Protein AF-X0YB17-F1 (afdb_monomer_lite)

Structure (mmCIF, N/CA/C/O backbone):
data_AF-X0YB17-F1
#
_entry.id   AF-X0YB17-F1
#
loop_
_atom_site.group_PDB
_atom_site.id
_atom_site.type_symbol
_atom_site.label_atom_id
_atom_site.label_alt_id
_atom_site.label_comp_id
_atom_site.label_asym_id
_atom_site.label_entity_id
_atom_site.label_seq_id
_atom_site.pdbx_PDB_ins_code
_atom_site.Cartn_x
_atom_site.Cartn_y
_atom_site.Cartn_z
_atom_site.occupancy
_atom_site.B_iso_or_equiv
_atom_site.auth_seq_id
_atom_site.auth_comp_id
_atom_site.auth_asym_id
_atom_site.auth_atom_id
_atom_site.pdbx_PDB_model_num
ATOM 1 N N . MET A 1 1 ? -22.559 -16.411 30.066 1.00 85.00 1 MET A N 1
ATOM 2 C CA . MET A 1 1 ? -21.228 -16.641 29.469 1.00 85.00 1 MET A CA 1
ATOM 3 C C . MET A 1 1 ? -20.868 -15.391 28.689 1.00 85.00 1 MET A C 1
ATOM 5 O O . MET A 1 1 ? -21.767 -14.857 28.048 1.00 85.00 1 MET A O 1
ATOM 9 N N . CYS A 1 2 ? -19.645 -14.880 28.824 1.00 92.19 2 CYS A N 1
ATOM 10 C CA . CYS A 1 2 ? -19.219 -13.690 28.084 1.00 92.19 2 CYS A CA 1
ATOM 11 C C . CYS A 1 2 ? -18.827 -14.080 26.650 1.00 92.19 2 CYS A C 1
ATOM 13 O O . CYS A 1 2 ? -18.277 -15.171 26.477 1.00 92.19 2 CYS A O 1
ATOM 15 N N . PRO A 1 3 ? -19.103 -13.232 25.644 1.00 92.81 3 PRO A N 1
ATOM 16 C CA . PRO A 1 3 ? -18.549 -13.393 24.307 1.00 92.81 3 PRO A CA 1
ATOM 17 C C . PRO A 1 3 ? -17.021 -13.336 24.334 1.00 92.81 3 PRO A C 1
ATOM 19 O O . PRO A 1 3 ? -16.424 -12.712 25.214 1.00 92.81 3 PRO A O 1
ATOM 22 N N . GLU A 1 4 ? -16.396 -13.964 23.347 1.00 94.56 4 GLU A N 1
ATOM 23 C CA . GLU A 1 4 ? -14.955 -13.862 23.141 1.00 94.56 4 GLU A CA 1
ATOM 24 C C . GLU A 1 4 ? -14.574 -12.452 22.665 1.00 94.56 4 GLU A C 1
ATOM 26 O O . GLU A 1 4 ? -15.383 -11.738 22.062 1.00 94.56 4 GLU A O 1
ATOM 31 N N . ALA A 1 5 ? -13.328 -12.046 22.923 1.00 93.19 5 ALA A N 1
ATOM 32 C CA . ALA A 1 5 ? -12.836 -10.716 22.560 1.00 93.19 5 ALA A CA 1
ATOM 33 C C . ALA A 1 5 ? -12.947 -10.440 21.049 1.00 93.19 5 ALA A C 1
ATOM 35 O O . ALA A 1 5 ? -13.322 -9.339 20.655 1.00 93.19 5 ALA A O 1
ATOM 36 N N . GLU A 1 6 ? -12.708 -11.453 20.212 1.00 95.19 6 GLU A N 1
ATOM 37 C CA . GLU A 1 6 ? -12.846 -11.363 18.753 1.00 95.19 6 GLU A CA 1
ATOM 38 C C . GLU A 1 6 ? -14.285 -11.031 18.330 1.00 95.19 6 GLU A C 1
ATOM 40 O O . GLU A 1 6 ? -14.508 -10.166 17.487 1.00 95.19 6 GLU A O 1
ATOM 45 N N . THR A 1 7 ? -15.282 -11.628 18.992 1.00 95.31 7 THR A N 1
ATOM 46 C CA . THR A 1 7 ? -16.700 -11.335 18.724 1.00 95.31 7 THR A CA 1
ATOM 47 C C . THR A 1 7 ? -17.069 -9.900 19.112 1.00 95.31 7 THR A C 1
ATOM 49 O O . THR A 1 7 ? -17.873 -9.260 18.434 1.00 95.31 7 THR A O 1
ATOM 52 N N . LEU A 1 8 ? -16.493 -9.379 20.201 1.00 95.44 8 LEU A N 1
ATOM 53 C CA . LEU A 1 8 ? -16.698 -7.988 20.617 1.00 95.44 8 LEU A CA 1
ATOM 54 C C . LEU A 1 8 ? -16.011 -7.000 19.664 1.00 95.44 8 LEU A C 1
ATOM 56 O O . LEU A 1 8 ? -16.601 -5.962 19.374 1.00 95.44 8 LEU A O 1
ATOM 60 N N . SER A 1 9 ? -14.831 -7.338 19.131 1.00 96.31 9 SER A N 1
ATOM 61 C CA . SER A 1 9 ? -14.172 -6.555 18.075 1.00 96.31 9 SER A CA 1
ATOM 62 C C . SER A 1 9 ? -15.038 -6.496 16.816 1.00 96.31 9 SER A C 1
ATOM 64 O O . SER A 1 9 ? -15.439 -5.412 16.407 1.00 96.31 9 SER A O 1
ATOM 66 N N . ALA A 1 10 ? -15.453 -7.653 16.287 1.00 96.12 10 ALA A N 1
ATOM 67 C CA . ALA A 1 10 ? -16.315 -7.734 15.106 1.00 96.12 10 ALA A CA 1
ATOM 68 C C . ALA A 1 10 ? -17.644 -6.974 15.291 1.00 96.12 10 ALA A C 1
ATOM 70 O O . ALA A 1 10 ? -18.186 -6.383 14.355 1.00 96.12 10 ALA A O 1
ATOM 71 N N . TYR A 1 11 ? -18.185 -6.944 16.516 1.00 96.38 11 TYR A N 1
ATOM 72 C CA . TYR A 1 11 ? -19.353 -6.126 16.843 1.00 96.38 11 TYR A CA 1
ATOM 73 C C . TYR A 1 11 ? -19.066 -4.617 16.744 1.00 96.38 11 TYR A C 1
ATOM 75 O O . TYR A 1 11 ? -19.895 -3.885 16.198 1.00 96.38 11 TYR A O 1
ATOM 83 N N . ILE A 1 12 ? -17.919 -4.149 17.252 1.00 95.38 12 ILE A N 1
ATOM 84 C CA . ILE A 1 12 ? -17.488 -2.739 17.175 1.00 95.38 12 ILE A CA 1
ATOM 85 C C . ILE A 1 12 ? -17.261 -2.310 15.721 1.00 95.38 12 ILE A C 1
ATOM 87 O O . IL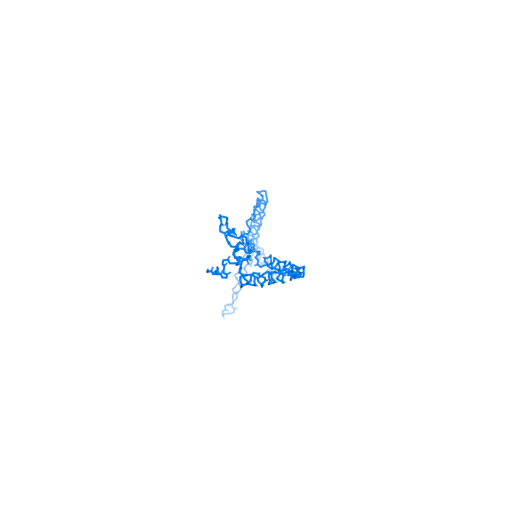E A 1 12 ? -17.622 -1.186 15.360 1.00 95.38 12 ILE A O 1
ATOM 91 N N . ASP A 1 13 ? -16.725 -3.212 14.900 1.00 95.06 13 ASP A N 1
ATOM 92 C CA . ASP A 1 13 ? -16.472 -3.000 13.470 1.00 95.06 13 ASP A CA 1
ATOM 93 C C . ASP A 1 13 ? -17.752 -3.106 12.617 1.00 95.06 13 ASP A C 1
ATOM 95 O O . ASP A 1 13 ? -17.779 -2.716 11.451 1.00 95.06 13 ASP A O 1
ATOM 99 N N . GLY A 1 14 ? -18.862 -3.557 13.214 1.00 95.75 14 GLY A N 1
ATOM 100 C CA . GLY A 1 14 ? -20.168 -3.646 12.561 1.00 95.75 14 GLY A CA 1
ATOM 101 C C . GLY A 1 14 ? -20.362 -4.890 11.691 1.00 95.75 14 GLY A C 1
ATOM 102 O O . GLY A 1 14 ? -21.342 -4.949 10.951 1.00 95.75 14 GLY A O 1
ATOM 103 N N . GLU A 1 15 ? -19.485 -5.885 11.811 1.00 97.12 15 GLU A N 1
ATOM 104 C CA . GLU A 1 15 ? -19.491 -7.125 11.023 1.00 97.12 15 GLU A CA 1
ATOM 105 C C . GLU A 1 15 ? -20.523 -8.155 11.517 1.00 97.12 15 GLU A C 1
ATOM 107 O O . GLU A 1 15 ? -20.851 -9.110 10.815 1.00 97.12 15 GLU A O 1
ATOM 112 N N . ILE A 1 16 ? -21.074 -7.969 12.722 1.00 96.00 16 ILE A N 1
ATOM 113 C CA . ILE A 1 16 ? -22.099 -8.862 13.274 1.00 96.00 16 ILE A CA 1
ATOM 114 C C . ILE A 1 16 ? -23.502 -8.460 12.804 1.00 96.00 16 ILE A C 1
ATOM 116 O O . ILE A 1 16 ? -24.012 -7.380 13.121 1.00 96.00 16 ILE A O 1
ATOM 120 N N . GLU A 1 17 ? -24.176 -9.390 12.129 1.00 94.69 17 GLU A N 1
ATOM 121 C CA . GLU A 1 17 ? -25.548 -9.227 11.648 1.00 94.69 17 GLU A CA 1
ATOM 122 C C . GLU A 1 17 ? -26.619 -9.513 12.723 1.00 94.69 17 GLU A C 1
ATOM 124 O O . GLU A 1 17 ? -26.381 -10.074 13.802 1.00 94.69 17 GLU A O 1
ATOM 129 N N . THR A 1 18 ? -27.862 -9.124 12.435 1.00 91.94 18 THR A N 1
ATOM 130 C CA . THR A 1 18 ? -29.032 -9.502 13.239 1.00 91.94 18 THR A CA 1
ATOM 131 C C . THR A 1 18 ? -29.361 -10.988 13.057 1.00 91.94 18 THR A C 1
ATOM 133 O O . THR A 1 18 ? -29.291 -11.476 11.934 1.00 91.94 18 THR A O 1
ATOM 136 N N . PRO A 1 19 ? -29.778 -11.720 14.109 1.00 91.12 19 PRO A N 1
ATOM 137 C CA . PRO A 1 19 ? -30.200 -11.238 15.431 1.00 91.12 19 PRO A CA 1
ATOM 138 C C . PRO A 1 19 ? -29.067 -11.139 16.466 1.00 91.12 19 PRO A C 1
ATOM 140 O O . PRO A 1 19 ? -29.273 -10.630 17.566 1.00 91.12 19 PRO A O 1
ATOM 143 N N . TRP A 1 20 ? -27.869 -11.625 16.144 1.00 91.88 20 TRP A N 1
ATOM 144 C CA . TRP A 1 20 ? -26.758 -11.721 17.094 1.00 91.88 20 TRP A CA 1
ATOM 145 C C . TRP A 1 20 ? -26.286 -10.360 17.596 1.00 91.88 20 TRP A C 1
ATOM 147 O O . TRP A 1 20 ? -26.016 -10.215 18.787 1.00 91.88 20 TRP A O 1
ATOM 157 N N . LYS A 1 21 ? -26.319 -9.342 16.731 1.00 94.88 21 LYS A N 1
ATOM 158 C CA . LYS A 1 21 ? -26.036 -7.950 17.097 1.00 94.88 21 LYS A CA 1
ATOM 159 C C . LYS A 1 21 ? -26.859 -7.464 18.296 1.00 94.88 21 LYS A C 1
ATOM 161 O O . LYS A 1 21 ? -26.313 -6.830 19.193 1.00 94.88 21 LYS A O 1
ATOM 166 N N . GLN A 1 22 ? -28.156 -7.783 18.333 1.00 94.81 22 GLN A N 1
ATOM 167 C CA . GLN A 1 22 ? -29.049 -7.374 19.425 1.00 94.81 22 GLN A CA 1
ATOM 168 C C . GLN A 1 22 ? -28.699 -8.093 20.728 1.00 94.81 22 GLN A C 1
ATOM 170 O O . GLN A 1 22 ? -28.560 -7.447 21.761 1.00 94.81 22 GLN A O 1
ATOM 175 N N . ARG A 1 23 ? -28.453 -9.408 20.670 1.00 94.75 23 ARG A N 1
ATOM 176 C CA . ARG A 1 23 ? -28.058 -10.192 21.853 1.00 94.75 23 ARG A CA 1
ATOM 177 C C . ARG A 1 23 ? -26.741 -9.716 22.461 1.00 94.75 23 ARG A C 1
ATOM 179 O O . ARG A 1 23 ? -26.607 -9.684 23.680 1.00 94.75 23 ARG A O 1
ATOM 186 N N . ILE A 1 24 ? -25.769 -9.357 21.624 1.00 95.38 24 ILE A N 1
ATOM 187 C CA . ILE A 1 24 ? -24.484 -8.818 22.084 1.00 95.38 24 ILE A CA 1
ATOM 188 C C . ILE A 1 24 ? -24.687 -7.437 22.715 1.00 95.38 24 ILE A C 1
ATOM 190 O O . ILE A 1 24 ? -24.161 -7.190 23.796 1.00 95.38 24 ILE A O 1
ATOM 194 N N . ALA A 1 25 ? -25.494 -6.566 22.102 1.00 95.25 25 ALA A N 1
ATOM 195 C CA . ALA A 1 25 ? -25.806 -5.253 22.662 1.00 95.25 25 ALA A CA 1
ATOM 196 C C . ALA A 1 25 ? -26.489 -5.353 24.039 1.00 95.25 25 ALA A C 1
ATOM 198 O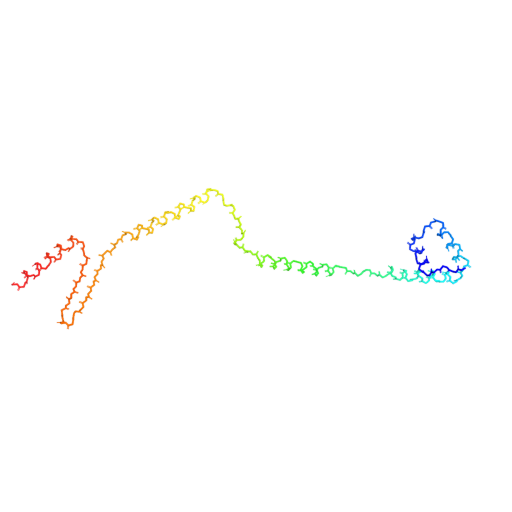 O . ALA A 1 25 ? -26.076 -4.677 24.981 1.00 95.25 25 ALA A O 1
ATOM 199 N N . GLU A 1 26 ? -27.479 -6.238 24.181 1.00 95.50 26 GLU A N 1
ATOM 200 C CA . GLU A 1 26 ? -28.132 -6.536 25.462 1.00 95.50 26 GLU A CA 1
ATOM 201 C C . GLU A 1 26 ? -27.132 -7.082 26.493 1.00 95.50 26 GLU A C 1
ATOM 203 O O . GLU A 1 26 ? -27.131 -6.661 27.651 1.00 95.50 26 GLU A O 1
ATOM 208 N N . HIS A 1 27 ? -26.229 -7.978 26.078 1.00 95.62 27 HIS A N 1
ATOM 209 C CA . HIS A 1 27 ? -25.195 -8.518 26.959 1.00 95.62 27 HIS A CA 1
ATOM 210 C C . HIS A 1 27 ? -24.232 -7.437 27.466 1.00 95.62 27 HIS A C 1
ATOM 212 O O . HIS A 1 27 ? -23.926 -7.407 28.657 1.00 95.62 27 HIS A O 1
ATOM 218 N N . ILE A 1 28 ? -23.771 -6.539 26.590 1.00 96.00 28 ILE A N 1
ATOM 219 C CA . ILE A 1 28 ? -22.863 -5.440 26.952 1.00 96.00 28 ILE A CA 1
ATOM 220 C C . ILE A 1 28 ? -23.525 -4.509 27.978 1.00 96.00 28 ILE A C 1
ATOM 222 O O . ILE A 1 28 ? -22.864 -4.087 28.923 1.00 96.00 28 ILE A O 1
ATOM 226 N N . GLN A 1 29 ? -24.831 -4.241 27.853 1.00 95.50 29 GLN A N 1
ATOM 227 C CA . GLN A 1 29 ? -25.573 -3.433 28.832 1.00 95.50 29 GLN A CA 1
ATOM 228 C C . GLN A 1 29 ? -25.657 -4.095 30.216 1.00 95.50 29 GLN A C 1
ATOM 230 O O . GLN A 1 29 ? -25.696 -3.400 31.229 1.00 95.50 29 GLN A O 1
ATOM 235 N N . GLY A 1 30 ? -25.687 -5.430 30.272 1.00 95.06 30 GLY A N 1
ATOM 236 C CA . GLY A 1 30 ? -25.797 -6.193 31.518 1.00 95.06 30 GLY A CA 1
ATOM 237 C C . GLY A 1 30 ? -24.467 -6.643 32.134 1.00 95.06 30 GLY A C 1
ATOM 238 O O . GLY A 1 30 ? -24.468 -7.170 33.246 1.00 95.06 30 GLY A O 1
ATOM 239 N N . CYS A 1 31 ? -23.335 -6.482 31.440 1.00 97.06 31 CYS A N 1
ATOM 240 C CA . CYS A 1 31 ? -22.053 -7.067 31.834 1.00 97.06 31 CYS A CA 1
ATOM 241 C C . CYS A 1 31 ? -20.926 -6.025 31.914 1.00 97.06 31 CYS A C 1
ATOM 243 O O . CYS A 1 31 ? -20.386 -5.590 30.899 1.00 97.06 31 CYS A O 1
ATOM 245 N N . ILE A 1 32 ? -20.495 -5.703 33.141 1.00 96.31 32 ILE A N 1
ATOM 246 C CA . ILE A 1 32 ? -19.453 -4.693 33.417 1.00 96.31 32 ILE A CA 1
ATOM 247 C C . ILE A 1 32 ? -18.108 -5.050 32.762 1.00 96.31 32 ILE A C 1
ATOM 249 O O . ILE A 1 32 ? -17.402 -4.164 32.288 1.00 96.31 32 ILE A O 1
ATOM 253 N N . SER A 1 33 ? -17.725 -6.332 32.727 1.00 96.12 33 SER A N 1
ATOM 254 C CA . SER A 1 33 ? -16.454 -6.742 32.112 1.00 96.12 33 SER A CA 1
ATOM 255 C C . SER A 1 33 ? -16.460 -6.543 30.598 1.00 96.12 33 SER A C 1
ATOM 257 O O . SER A 1 33 ? -15.495 -6.012 30.056 1.00 96.12 33 SER A O 1
ATOM 259 N N . CYS A 1 34 ? -17.558 -6.898 29.923 1.00 96.62 34 CYS A N 1
ATOM 260 C CA . CYS A 1 34 ? -17.697 -6.672 28.485 1.00 96.62 34 CYS A CA 1
ATOM 261 C C . CYS A 1 34 ? -17.803 -5.179 28.156 1.00 96.62 34 CYS A C 1
ATOM 263 O O . CYS A 1 34 ? -17.244 -4.743 27.156 1.00 96.62 34 CYS A O 1
ATOM 265 N N . GLN A 1 35 ? -18.461 -4.388 29.008 1.00 96.62 35 GLN A N 1
ATOM 266 C CA . GLN A 1 35 ? -18.528 -2.936 28.849 1.00 96.62 35 GLN A CA 1
ATOM 267 C C . GLN A 1 35 ? -17.135 -2.295 28.888 1.00 96.62 35 GLN A C 1
ATOM 269 O O . GLN A 1 35 ? -16.804 -1.521 27.993 1.00 96.62 35 GLN A O 1
ATOM 274 N N . LYS A 1 36 ? -16.305 -2.662 29.875 1.00 96.69 36 LYS A N 1
ATOM 275 C CA . LYS A 1 36 ? -14.921 -2.174 29.976 1.00 96.69 36 LYS A CA 1
ATOM 276 C C . LYS A 1 36 ? -14.081 -2.562 28.765 1.00 96.69 36 LYS A C 1
ATOM 278 O O . LYS A 1 36 ? -13.397 -1.714 28.211 1.00 96.69 36 LYS A O 1
ATOM 283 N N . LEU A 1 37 ? -14.170 -3.817 28.328 1.00 95.88 37 LEU A N 1
ATOM 284 C CA . LEU A 1 37 ? -13.407 -4.286 27.172 1.00 95.88 37 LEU A CA 1
ATOM 285 C C . LEU A 1 37 ? -13.802 -3.540 25.888 1.00 95.88 37 LEU A C 1
ATOM 287 O O . LEU A 1 37 ? -12.943 -3.158 25.102 1.00 95.88 37 LEU A O 1
ATOM 291 N N . VAL A 1 38 ? -15.099 -3.285 25.686 1.00 96.88 38 VAL A N 1
ATOM 292 C CA . VAL A 1 38 ? -15.581 -2.477 24.555 1.00 96.88 38 VAL A CA 1
ATOM 293 C C . VAL A 1 38 ? -15.074 -1.038 24.649 1.00 96.88 38 VAL A C 1
ATOM 295 O O . VAL A 1 38 ? -14.663 -0.472 23.641 1.00 96.88 38 VAL A O 1
ATOM 298 N N . GLU A 1 39 ? -15.068 -0.445 25.842 1.00 96.94 39 GLU A N 1
ATOM 299 C CA . GLU A 1 39 ? -14.535 0.902 26.062 1.00 96.94 39 GLU A CA 1
ATOM 300 C C . GLU A 1 39 ? -13.034 0.988 25.743 1.00 96.94 39 GLU A C 1
ATOM 302 O O . GLU A 1 39 ? -12.621 1.896 25.024 1.00 96.94 39 GLU A O 1
ATOM 307 N N . GLU A 1 40 ? -12.234 0.018 26.191 1.00 96.50 40 GLU A N 1
ATOM 308 C CA . GLU A 1 40 ? -10.801 -0.080 25.879 1.00 96.50 40 GLU A CA 1
ATOM 309 C C . GLU A 1 40 ? -10.553 -0.181 24.365 1.00 96.50 40 GLU A C 1
ATOM 311 O O . GLU A 1 40 ? -9.730 0.553 23.814 1.00 96.50 40 GLU A O 1
ATOM 316 N N . LEU A 1 41 ? -11.307 -1.034 23.662 1.00 96.00 41 LEU A N 1
ATOM 317 C CA . LEU A 1 41 ? -11.205 -1.177 22.205 1.00 96.00 41 LEU A CA 1
ATOM 318 C C . LEU A 1 41 ? -11.576 0.123 21.471 1.00 96.00 41 LEU A C 1
ATOM 320 O O . LEU A 1 41 ? -10.896 0.526 20.526 1.00 96.00 41 LEU A O 1
ATOM 324 N N . LEU A 1 42 ? -12.621 0.820 21.928 1.00 95.81 42 LEU A N 1
ATOM 325 C CA . LEU A 1 42 ? -13.025 2.112 21.368 1.00 95.81 42 LEU A CA 1
ATOM 326 C C . LEU A 1 42 ? -11.976 3.206 21.611 1.00 95.81 42 LEU A C 1
ATOM 328 O O . LEU A 1 42 ? -11.754 4.033 20.726 1.00 95.81 42 LEU A O 1
ATOM 332 N N . GLN A 1 43 ? -11.312 3.209 22.770 1.00 96.19 43 GLN A N 1
ATOM 333 C CA . GLN A 1 43 ? -10.219 4.140 23.061 1.00 96.19 43 GLN A CA 1
ATOM 334 C C . GLN A 1 43 ? -9.043 3.937 22.105 1.00 96.19 43 GLN A C 1
ATOM 336 O O . GLN A 1 43 ? -8.569 4.907 21.514 1.00 96.19 43 GLN A O 1
ATOM 341 N N . VAL A 1 44 ? -8.613 2.689 21.893 1.00 94.31 44 VAL A N 1
ATOM 342 C CA . VAL A 1 44 ? -7.544 2.367 20.932 1.00 94.31 44 VAL A CA 1
ATOM 343 C C . VAL A 1 44 ? -7.924 2.831 19.526 1.00 94.31 44 VAL A C 1
ATOM 345 O O . VAL A 1 44 ? -7.127 3.489 18.859 1.00 94.31 44 VAL A O 1
ATOM 348 N N . ARG A 1 45 ? -9.159 2.555 19.094 1.00 93.19 45 ARG A N 1
ATOM 349 C CA . ARG A 1 45 ? -9.667 2.990 17.787 1.00 93.19 45 ARG A CA 1
ATOM 350 C C . ARG A 1 45 ? -9.615 4.510 17.627 1.00 93.19 45 ARG A C 1
ATOM 352 O O . ARG A 1 45 ? -9.218 5.000 16.575 1.00 93.19 45 ARG A O 1
ATOM 359 N N . ASN A 1 46 ? -9.992 5.257 18.662 1.00 93.38 46 ASN A N 1
ATOM 360 C CA . ASN A 1 46 ? -9.960 6.717 18.625 1.00 93.38 46 ASN A CA 1
ATOM 361 C C . ASN A 1 46 ? -8.526 7.253 18.532 1.00 93.38 46 ASN A C 1
ATOM 363 O O . ASN A 1 46 ? -8.274 8.124 17.710 1.00 93.38 46 ASN A O 1
ATOM 367 N N . ILE A 1 47 ? -7.582 6.690 19.295 1.00 93.94 47 ILE A N 1
ATOM 368 C CA . ILE A 1 47 ? -6.160 7.070 19.226 1.00 93.94 47 ILE A CA 1
ATOM 369 C C . ILE A 1 47 ? -5.608 6.853 17.812 1.00 93.94 47 ILE A C 1
ATOM 371 O O . ILE A 1 47 ? -4.919 7.718 17.280 1.00 93.94 47 ILE A O 1
ATOM 375 N N . LEU A 1 48 ? -5.935 5.719 17.187 1.00 91.62 48 LEU A N 1
ATOM 376 C CA . LEU A 1 48 ? -5.510 5.424 15.818 1.00 91.62 48 LEU A CA 1
ATOM 377 C C . LEU A 1 48 ? -6.138 6.374 14.790 1.00 91.62 48 LEU A C 1
ATOM 379 O O . LEU A 1 48 ? -5.478 6.736 13.824 1.00 91.62 48 LEU A O 1
ATOM 383 N N . HIS A 1 49 ? -7.390 6.797 14.988 1.00 89.56 49 HIS A N 1
ATOM 384 C CA . HIS A 1 49 ? -8.039 7.780 14.113 1.00 89.56 49 HIS A CA 1
ATOM 385 C C . HIS A 1 49 ? -7.518 9.208 14.296 1.00 89.56 49 HIS A C 1
ATOM 387 O O . HIS A 1 49 ? -7.585 10.001 13.358 1.00 89.56 49 HIS A O 1
ATOM 393 N N . GLU A 1 50 ? -7.048 9.555 15.492 1.00 90.81 50 GLU A N 1
ATOM 394 C CA . GLU A 1 50 ? -6.434 10.855 15.768 1.00 90.81 50 GLU A CA 1
ATOM 395 C C . GLU A 1 50 ? -5.013 10.966 15.204 1.00 90.81 50 GLU A C 1
ATOM 397 O O . GLU A 1 50 ? -4.512 12.085 15.035 1.00 90.81 50 GLU A O 1
ATOM 402 N N . ASP A 1 51 ? -4.372 9.836 14.888 1.00 87.69 51 ASP A N 1
ATOM 403 C CA . ASP A 1 51 ? -3.063 9.837 14.252 1.00 87.69 51 ASP A CA 1
ATOM 404 C C . ASP A 1 51 ? -3.160 10.482 12.865 1.00 87.69 51 ASP A C 1
ATOM 406 O O . ASP A 1 51 ? -3.920 10.067 11.986 1.00 87.69 51 ASP A O 1
ATOM 410 N N . LYS A 1 52 ? -2.410 11.570 12.680 1.00 80.38 52 LYS A N 1
ATOM 411 C CA . LYS A 1 52 ? -2.435 12.316 11.425 1.00 80.38 52 LYS A CA 1
ATOM 412 C C . LYS A 1 52 ? -1.678 11.524 10.381 1.00 80.38 52 LYS A C 1
ATOM 414 O O . LYS A 1 52 ? -0.496 11.234 10.564 1.00 80.38 52 LYS A O 1
ATOM 419 N N . GLU A 1 53 ? -2.317 11.287 9.240 1.00 80.25 53 GLU A N 1
ATOM 420 C CA . GLU A 1 53 ? -1.602 10.755 8.088 1.00 80.25 53 GLU A CA 1
ATOM 421 C C . GLU A 1 53 ? -0.390 11.649 7.762 1.00 80.25 53 GLU A C 1
ATOM 423 O O . GLU A 1 53 ? -0.507 12.883 7.717 1.00 80.25 53 GLU A O 1
ATOM 428 N N . PRO A 1 54 ? 0.796 11.055 7.551 1.00 80.50 54 PRO A N 1
ATOM 429 C CA . PRO A 1 54 ? 1.980 11.819 7.203 1.00 80.50 54 PRO A CA 1
ATOM 430 C C . PRO A 1 54 ? 1.779 12.524 5.858 1.00 80.50 54 PRO A C 1
ATOM 432 O O . PRO A 1 54 ? 1.190 11.975 4.929 1.00 80.50 54 PRO A O 1
ATOM 435 N N . SER A 1 55 ? 2.317 13.740 5.717 1.00 80.06 55 SER A N 1
ATOM 436 C CA . SER A 1 55 ? 2.281 14.447 4.432 1.00 80.06 55 SER A CA 1
ATOM 437 C C . SER A 1 55 ? 3.069 13.676 3.367 1.00 80.06 55 SER A C 1
ATOM 439 O O . SER A 1 55 ? 4.285 13.486 3.472 1.00 80.06 55 SER A O 1
ATOM 441 N N . PHE A 1 56 ? 2.370 13.264 2.309 1.00 84.69 56 PHE A N 1
ATOM 442 C CA . PHE A 1 56 ? 2.943 12.542 1.174 1.00 84.69 56 PHE A CA 1
ATOM 443 C C . PHE A 1 56 ? 3.601 13.453 0.132 1.00 84.69 56 PHE A C 1
ATOM 445 O O . PHE A 1 56 ? 4.226 12.942 -0.797 1.00 84.69 56 PHE A O 1
ATOM 452 N N . GLU A 1 57 ? 3.506 14.780 0.260 1.00 84.50 57 GLU A N 1
ATOM 453 C CA . GLU A 1 57 ? 3.992 15.718 -0.765 1.00 84.50 57 GLU A CA 1
ATOM 454 C C . GLU A 1 57 ? 5.489 15.532 -1.041 1.00 84.50 57 GLU A C 1
ATOM 456 O O . GLU A 1 57 ? 5.899 15.301 -2.180 1.00 84.50 57 GLU A O 1
ATOM 461 N N . SER A 1 58 ? 6.300 15.501 0.020 1.00 79.88 58 SER A N 1
ATOM 462 C CA . SER A 1 58 ? 7.752 15.314 -0.097 1.00 79.88 58 SER A CA 1
ATOM 463 C C . SER A 1 58 ? 8.148 13.927 -0.628 1.00 79.88 58 SER A C 1
ATOM 465 O O . SER A 1 58 ? 9.169 13.777 -1.303 1.00 79.88 58 SER A O 1
ATOM 467 N N . LEU A 1 59 ? 7.343 12.894 -0.358 1.00 87.25 59 LEU A N 1
ATOM 468 C CA . LEU A 1 59 ? 7.551 11.543 -0.886 1.00 87.25 59 LEU A CA 1
ATOM 469 C C . LEU A 1 59 ? 7.201 11.477 -2.372 1.00 87.25 59 LEU A C 1
ATOM 471 O O . LEU A 1 59 ? 7.934 10.864 -3.150 1.00 87.25 59 LEU A O 1
ATOM 475 N N . LEU A 1 60 ? 6.116 12.140 -2.772 1.00 91.44 60 LEU A N 1
ATOM 476 C CA . LEU A 1 60 ? 5.666 12.208 -4.153 1.00 91.44 60 LEU A CA 1
ATOM 477 C C . LEU A 1 60 ? 6.681 12.946 -5.030 1.00 91.44 60 LEU A C 1
ATOM 479 O O . LEU A 1 60 ? 6.976 12.482 -6.129 1.00 91.44 60 LEU A O 1
ATOM 483 N N . GLU A 1 61 ? 7.257 14.048 -4.547 1.00 89.12 61 GLU A N 1
ATOM 484 C CA . GLU A 1 61 ? 8.335 14.753 -5.249 1.00 89.12 61 GLU A CA 1
ATOM 485 C C . GLU A 1 61 ? 9.554 13.851 -5.465 1.00 89.12 61 GLU A C 1
ATOM 487 O O . GLU A 1 61 ? 10.031 13.705 -6.593 1.00 89.12 61 GLU A O 1
ATOM 492 N N . ARG A 1 62 ? 10.002 13.154 -4.414 1.00 88.50 62 ARG A N 1
ATOM 493 C CA . ARG A 1 62 ? 11.123 12.202 -4.502 1.00 88.50 62 ARG A CA 1
ATOM 494 C C . ARG A 1 62 ? 10.832 11.045 -5.459 1.00 88.50 62 ARG A C 1
ATOM 496 O O . ARG A 1 62 ? 11.732 10.593 -6.168 1.00 88.50 62 ARG A O 1
ATOM 503 N N . LEU A 1 63 ? 9.598 10.538 -5.482 1.00 92.31 63 LEU A N 1
ATOM 504 C CA . LEU A 1 63 ? 9.182 9.478 -6.403 1.00 92.31 63 LEU A CA 1
ATOM 505 C C . LEU A 1 63 ? 9.163 9.965 -7.851 1.00 92.31 63 LEU A C 1
ATOM 507 O O . LEU A 1 63 ? 9.744 9.304 -8.712 1.00 92.31 63 LEU A O 1
ATOM 511 N N . LYS A 1 64 ? 8.564 11.133 -8.115 1.00 92.38 64 LYS A N 1
ATOM 512 C CA . LYS A 1 64 ? 8.553 11.763 -9.444 1.00 92.38 64 LYS A CA 1
ATOM 513 C C . LYS A 1 64 ? 9.970 11.951 -9.969 1.00 92.38 64 LYS A C 1
ATOM 515 O O . LYS A 1 64 ? 10.259 11.595 -11.108 1.00 92.38 64 LYS A O 1
ATOM 520 N N . GLU A 1 65 ? 10.871 12.436 -9.120 1.00 91.06 65 GLU A N 1
ATOM 521 C CA . GLU A 1 65 ? 12.265 12.640 -9.489 1.00 91.06 65 GLU A CA 1
ATOM 522 C C . GLU A 1 65 ? 12.977 11.319 -9.830 1.00 91.06 65 GLU A C 1
ATOM 524 O O . GLU A 1 65 ? 13.680 11.227 -10.838 1.00 91.06 65 GLU A O 1
ATOM 529 N N . LYS A 1 66 ? 12.768 10.262 -9.036 1.00 91.06 66 LYS A N 1
ATOM 530 C CA . LYS A 1 66 ? 13.333 8.934 -9.322 1.00 91.06 66 LYS A CA 1
ATOM 531 C C . LYS A 1 66 ? 12.811 8.348 -10.633 1.00 91.06 66 LYS A C 1
ATOM 533 O O . LYS A 1 66 ? 13.605 7.800 -11.397 1.00 91.06 66 LYS A O 1
ATOM 538 N N . ILE A 1 67 ? 11.510 8.470 -10.898 1.00 90.44 67 ILE A N 1
ATOM 539 C CA . ILE A 1 67 ? 10.887 7.976 -12.132 1.00 90.44 67 ILE A CA 1
ATOM 540 C C . ILE A 1 67 ? 11.441 8.735 -13.340 1.00 90.44 67 ILE A C 1
ATOM 542 O O . ILE A 1 67 ? 11.914 8.095 -14.277 1.00 90.44 67 ILE A O 1
ATOM 546 N N . ALA A 1 68 ? 11.493 10.069 -13.278 1.00 89.00 68 ALA A N 1
ATOM 547 C CA . ALA A 1 68 ? 12.034 10.899 -14.353 1.00 89.00 68 ALA A CA 1
ATOM 548 C C . ALA A 1 68 ? 13.492 10.537 -14.684 1.00 89.00 68 ALA A C 1
ATOM 550 O O . ALA A 1 68 ? 13.858 10.373 -15.848 1.00 89.00 68 ALA A O 1
ATOM 551 N N . ARG A 1 69 ? 14.334 10.324 -13.661 1.00 86.38 69 ARG A N 1
ATOM 552 C CA . ARG A 1 69 ? 15.722 9.870 -13.856 1.00 86.38 69 ARG A CA 1
ATOM 553 C C . ARG A 1 69 ? 15.795 8.468 -14.474 1.00 86.38 69 ARG A C 1
ATOM 555 O O . ARG A 1 69 ? 16.669 8.213 -15.301 1.00 86.38 69 ARG A O 1
ATOM 562 N N . ALA A 1 70 ? 14.910 7.555 -14.079 1.00 84.56 70 ALA A N 1
ATOM 563 C CA . ALA A 1 70 ? 14.873 6.190 -14.604 1.00 84.56 70 ALA A CA 1
ATOM 564 C C . ALA A 1 70 ? 14.365 6.125 -16.054 1.00 84.56 70 ALA A C 1
ATOM 566 O O . ALA A 1 70 ? 14.829 5.295 -16.834 1.00 84.56 70 ALA A O 1
ATOM 567 N N . GLU A 1 71 ? 13.419 6.982 -16.432 1.00 79.81 71 GLU A N 1
ATOM 568 C CA . GLU A 1 71 ? 12.965 7.143 -17.818 1.00 79.81 71 GLU A CA 1
ATOM 569 C C . GLU A 1 71 ? 14.059 7.729 -18.705 1.00 79.81 71 GLU A C 1
ATOM 571 O O . GLU A 1 71 ? 14.323 7.187 -19.778 1.00 79.81 71 GLU A O 1
ATOM 576 N N . LEU A 1 72 ? 14.765 8.757 -18.224 1.00 74.81 72 LEU A N 1
ATOM 577 C CA . LEU A 1 72 ? 15.887 9.344 -18.953 1.00 74.81 72 LEU A CA 1
ATOM 578 C C . LEU A 1 72 ? 16.990 8.307 -19.221 1.00 74.81 72 LEU A C 1
ATOM 580 O O . LEU A 1 72 ? 17.489 8.218 -20.340 1.00 74.81 72 LEU A O 1
ATOM 584 N N . ARG A 1 73 ? 17.331 7.479 -18.223 1.00 70.56 73 ARG A N 1
ATOM 585 C CA . ARG A 1 73 ? 18.302 6.381 -18.388 1.00 70.56 73 ARG A CA 1
ATOM 586 C C . ARG A 1 73 ? 17.829 5.322 -19.385 1.00 70.56 73 ARG A C 1
ATOM 588 O O . ARG A 1 73 ? 18.594 4.942 -20.261 1.00 70.56 73 ARG A O 1
ATOM 595 N N . ARG A 1 74 ? 16.556 4.913 -19.334 1.00 66.00 74 ARG A N 1
ATOM 596 C CA . ARG A 1 74 ? 15.988 3.957 -20.306 1.00 66.00 74 ARG A CA 1
ATOM 597 C C . ARG A 1 74 ? 16.018 4.476 -21.747 1.00 66.00 74 ARG A C 1
ATOM 599 O O . ARG A 1 74 ? 16.225 3.684 -22.658 1.00 66.00 74 ARG A O 1
ATOM 606 N N . GLY A 1 75 ? 15.843 5.782 -21.955 1.00 63.06 75 GLY A N 1
ATOM 607 C CA . GLY A 1 75 ? 15.966 6.404 -23.278 1.00 63.06 75 GLY A CA 1
ATOM 608 C C . GLY A 1 75 ? 17.402 6.458 -23.816 1.00 63.06 75 GLY A C 1
ATOM 609 O O . GLY A 1 75 ? 17.592 6.502 -25.030 1.00 63.06 75 GLY A O 1
ATOM 610 N N . LEU A 1 76 ? 18.403 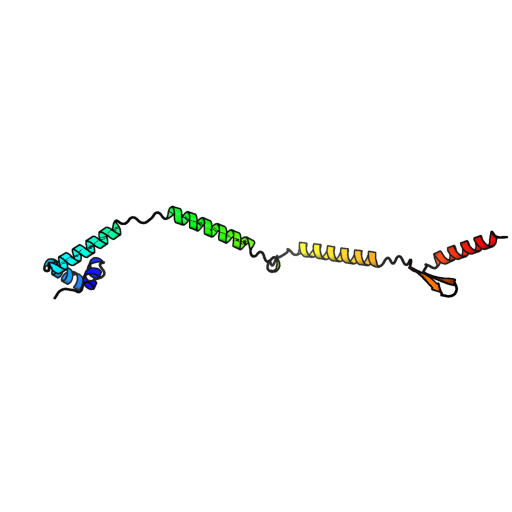6.435 -22.931 1.00 59.88 76 LEU A N 1
ATOM 611 C CA . LEU A 1 76 ? 19.827 6.438 -23.281 1.00 59.88 76 LEU A CA 1
ATOM 612 C C . LEU A 1 76 ? 20.383 5.020 -23.495 1.00 59.88 76 LEU A C 1
ATOM 614 O O . LEU A 1 76 ? 21.221 4.831 -24.374 1.00 59.88 76 LEU A O 1
ATOM 618 N N . ASP A 1 77 ? 19.901 4.031 -22.737 1.00 59.22 77 ASP A N 1
ATOM 619 C CA . ASP A 1 77 ? 20.498 2.687 -22.692 1.00 59.22 77 ASP A CA 1
ATOM 620 C C . ASP A 1 77 ? 20.067 1.743 -23.831 1.00 59.22 77 ASP A C 1
ATOM 622 O O . ASP A 1 77 ? 20.694 0.706 -24.025 1.00 59.22 77 ASP A O 1
ATOM 626 N N . HIS A 1 78 ? 19.057 2.076 -24.643 1.00 56.66 78 HIS A N 1
ATOM 627 C CA . HIS A 1 78 ? 18.724 1.269 -25.824 1.00 56.66 78 HIS A CA 1
ATOM 628 C C . HIS A 1 78 ? 18.076 2.094 -26.939 1.00 56.66 78 HIS A C 1
ATOM 630 O O . HIS A 1 78 ? 16.867 2.065 -27.162 1.00 56.66 78 HIS A O 1
ATOM 636 N N . VAL A 1 79 ? 18.911 2.753 -27.738 1.00 57.06 79 VAL A N 1
ATOM 637 C CA . VAL A 1 79 ? 18.570 3.015 -29.141 1.00 57.06 79 VAL A CA 1
ATOM 638 C C . VAL A 1 79 ? 19.410 2.063 -29.981 1.00 57.06 79 VAL A C 1
ATOM 640 O O . VAL A 1 79 ? 20.435 2.427 -30.552 1.00 57.06 79 VAL A O 1
ATOM 643 N N . SER A 1 80 ? 19.001 0.792 -30.009 1.00 59.22 80 SER A N 1
ATOM 644 C CA . SER A 1 80 ? 19.528 -0.149 -30.994 1.00 59.22 80 SER A CA 1
ATOM 645 C C . SER A 1 80 ? 19.061 0.331 -32.366 1.00 59.22 80 SER A C 1
ATOM 647 O O . SER A 1 80 ? 17.953 0.038 -32.813 1.00 59.22 80 SER A O 1
ATOM 649 N N . PHE A 1 81 ? 19.900 1.119 -33.042 1.00 59.00 81 PHE A N 1
ATOM 650 C CA . PHE A 1 81 ? 19.659 1.562 -34.419 1.00 59.00 81 PHE A CA 1
ATOM 651 C C . PHE A 1 81 ? 19.456 0.379 -35.384 1.00 59.00 81 PHE A C 1
ATOM 653 O O . PHE A 1 81 ? 18.909 0.565 -36.466 1.00 59.00 81 PHE A O 1
ATOM 660 N N . TRP A 1 82 ? 19.831 -0.835 -34.965 1.00 62.72 82 TRP A N 1
ATOM 661 C CA . TRP A 1 82 ? 19.673 -2.087 -35.700 1.00 62.72 82 TRP A CA 1
ATOM 662 C C . TRP A 1 82 ? 18.257 -2.678 -35.659 1.00 62.72 82 TRP A C 1
ATOM 664 O O . TRP A 1 82 ? 17.910 -3.467 -36.532 1.00 62.72 82 TRP A O 1
ATOM 674 N N . GLU A 1 83 ? 17.413 -2.284 -34.702 1.00 62.31 83 GLU A N 1
ATOM 675 C CA . GLU A 1 83 ? 16.020 -2.758 -34.614 1.00 62.31 83 GLU A CA 1
ATOM 676 C C . GLU A 1 83 ? 15.014 -1.770 -35.214 1.00 62.31 83 GLU A C 1
ATOM 678 O O . GLU A 1 83 ? 13.833 -2.083 -35.399 1.00 62.31 83 GLU A O 1
ATOM 683 N N . LYS A 1 84 ? 15.472 -0.564 -35.567 1.00 61.56 84 LYS A N 1
ATOM 684 C CA . LYS A 1 84 ? 14.606 0.473 -36.117 1.00 61.56 84 LYS A CA 1
ATOM 685 C C . LYS A 1 84 ? 14.313 0.179 -37.588 1.00 61.56 84 LYS A C 1
ATOM 687 O O . LYS A 1 84 ? 15.043 0.586 -38.487 1.00 61.56 84 LYS A O 1
ATOM 692 N N . LYS A 1 85 ? 13.197 -0.508 -37.842 1.00 62.09 85 LYS A 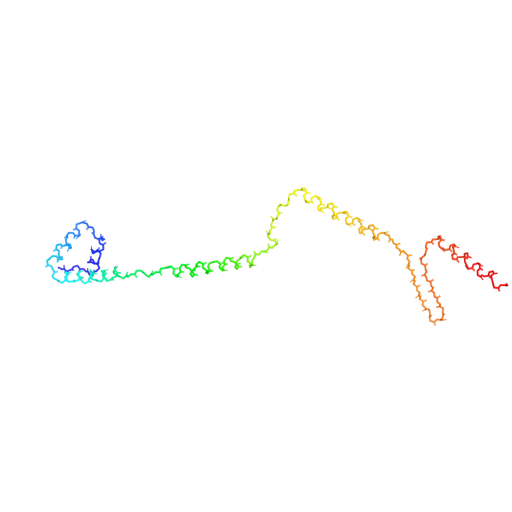N 1
ATOM 693 C CA . LYS A 1 85 ? 12.631 -0.672 -39.187 1.00 62.09 85 LYS A CA 1
ATOM 694 C C . LYS A 1 85 ? 12.109 0.679 -39.678 1.00 62.09 85 LYS A C 1
ATOM 696 O O . LYS A 1 85 ? 10.984 1.068 -39.380 1.00 62.09 85 LYS A O 1
ATOM 701 N N . VAL A 1 86 ? 12.945 1.421 -40.398 1.00 67.75 86 VAL A N 1
ATOM 702 C CA . VAL A 1 86 ? 12.539 2.680 -41.031 1.00 67.75 86 VAL A CA 1
ATOM 703 C C . VAL A 1 86 ? 11.874 2.350 -42.364 1.00 67.75 86 VAL A C 1
ATOM 705 O O . VAL A 1 86 ? 12.527 1.882 -43.294 1.00 67.75 86 VAL A O 1
ATOM 708 N N . ALA A 1 87 ? 10.566 2.586 -42.456 1.00 61.53 87 ALA A N 1
ATOM 709 C CA . ALA A 1 87 ? 9.845 2.525 -43.721 1.00 61.53 87 ALA A CA 1
ATOM 710 C C . ALA A 1 87 ? 10.226 3.756 -44.554 1.00 61.53 87 ALA A C 1
ATOM 712 O O . ALA A 1 87 ? 9.688 4.846 -44.363 1.00 61.53 87 ALA A O 1
ATOM 713 N N . LEU A 1 88 ? 11.211 3.600 -45.436 1.00 66.38 88 LEU A N 1
ATOM 714 C CA . LEU A 1 88 ? 11.588 4.656 -46.368 1.00 66.38 88 LEU A CA 1
ATOM 715 C C . LEU A 1 88 ? 10.554 4.716 -47.504 1.00 66.38 88 LEU A C 1
ATOM 717 O O . LEU A 1 88 ? 10.235 3.675 -48.085 1.00 66.38 88 LEU A O 1
ATOM 721 N N . PRO A 1 89 ? 10.027 5.904 -47.846 1.00 69.50 89 PRO A N 1
ATOM 722 C CA . PRO A 1 89 ? 9.134 6.045 -48.985 1.00 69.50 89 PRO A CA 1
ATOM 723 C C . PRO A 1 89 ? 9.869 5.633 -50.270 1.00 69.50 89 PRO A C 1
ATOM 725 O O . PRO A 1 89 ? 11.007 6.046 -50.508 1.00 69.50 89 PRO A O 1
ATOM 728 N N . LEU A 1 90 ? 9.192 4.843 -51.111 1.00 68.62 90 LEU A N 1
ATOM 729 C CA . LEU A 1 90 ? 9.697 4.294 -52.379 1.00 68.62 90 LEU A CA 1
ATOM 730 C C . LEU A 1 90 ? 10.536 5.264 -53.247 1.00 68.62 90 LEU A C 1
ATOM 732 O O . LEU A 1 90 ? 11.570 4.819 -53.751 1.00 68.62 90 LEU A O 1
ATOM 736 N N . PRO A 1 91 ? 10.192 6.563 -53.416 1.00 72.62 91 PRO A N 1
ATOM 737 C CA . PRO A 1 91 ? 11.012 7.470 -54.226 1.00 72.62 91 PRO A CA 1
ATOM 738 C C . PRO A 1 91 ? 12.439 7.666 -53.691 1.00 72.62 91 PRO A C 1
ATOM 740 O O . PRO A 1 91 ? 13.375 7.783 -54.477 1.00 72.62 91 PRO A O 1
ATOM 743 N N . VAL A 1 92 ? 12.637 7.660 -52.368 1.00 77.88 92 VAL A N 1
ATOM 744 C CA . VAL A 1 92 ? 13.956 7.903 -51.755 1.00 77.88 92 VAL A CA 1
ATOM 745 C C . VAL A 1 92 ? 14.882 6.703 -51.952 1.00 77.88 92 VAL A C 1
ATOM 747 O O . VAL A 1 92 ? 16.061 6.874 -52.259 1.00 77.88 92 VAL A O 1
ATOM 750 N N . ALA A 1 93 ? 14.341 5.487 -51.844 1.00 78.75 93 ALA A N 1
ATOM 751 C CA . ALA A 1 93 ? 15.098 4.262 -52.089 1.00 78.75 93 ALA A CA 1
ATOM 752 C C . ALA A 1 93 ? 15.599 4.182 -53.543 1.00 78.75 93 ALA A C 1
ATOM 754 O O . ALA A 1 93 ? 16.750 3.813 -53.777 1.00 78.75 93 ALA A O 1
ATOM 755 N N . GLY A 1 94 ? 14.768 4.592 -54.510 1.00 82.81 94 GLY A N 1
ATOM 756 C CA . GLY A 1 94 ? 15.145 4.631 -55.926 1.00 82.81 94 GLY A CA 1
ATOM 757 C C . GLY A 1 94 ? 16.303 5.592 -56.215 1.00 82.81 94 GLY A C 1
ATOM 758 O O . GLY A 1 94 ? 17.250 5.221 -56.908 1.00 82.81 94 GLY A O 1
ATOM 759 N N . ILE A 1 95 ? 16.274 6.798 -55.636 1.00 87.31 95 ILE A N 1
ATOM 760 C CA . ILE A 1 95 ? 17.344 7.796 -55.805 1.00 87.31 95 ILE A CA 1
ATOM 761 C C . ILE A 1 95 ? 18.666 7.281 -55.220 1.00 87.31 95 ILE A C 1
ATOM 763 O O . ILE A 1 95 ? 19.704 7.366 -55.875 1.00 87.31 95 ILE A O 1
ATOM 767 N N . ALA A 1 96 ? 18.635 6.711 -54.011 1.00 87.50 96 ALA A N 1
ATOM 768 C CA . ALA A 1 96 ? 19.832 6.170 -53.370 1.00 87.50 96 ALA A CA 1
ATOM 769 C C . ALA A 1 96 ? 20.452 5.019 -54.182 1.00 87.50 96 ALA A C 1
ATOM 771 O O . ALA A 1 96 ? 21.665 4.995 -54.389 1.00 87.50 96 ALA A O 1
ATOM 772 N N . ALA A 1 97 ? 19.627 4.104 -54.700 1.00 87.81 97 ALA A N 1
ATOM 773 C CA . ALA A 1 97 ? 20.092 3.008 -55.545 1.00 87.81 97 ALA A CA 1
ATOM 774 C C . ALA A 1 97 ? 20.746 3.512 -56.844 1.00 87.81 97 ALA A C 1
ATOM 776 O O . ALA A 1 97 ? 21.800 3.010 -57.235 1.00 87.81 97 ALA A O 1
ATOM 777 N N . LEU A 1 98 ? 20.168 4.537 -57.480 1.00 93.19 98 LEU A N 1
ATOM 778 C CA . LEU A 1 98 ? 20.729 5.140 -58.690 1.00 93.19 98 LEU A CA 1
ATOM 779 C C . LEU A 1 98 ? 22.090 5.799 -58.422 1.00 93.19 98 LEU A C 1
ATOM 781 O O . LEU A 1 98 ? 23.016 5.628 -59.211 1.00 93.19 98 LEU A O 1
ATOM 785 N N . LEU A 1 99 ? 22.237 6.509 -57.300 1.00 94.38 99 LEU A N 1
ATOM 786 C CA . LEU A 1 99 ? 23.511 7.120 -56.909 1.00 94.38 99 LEU A CA 1
ATOM 787 C C . LEU A 1 99 ? 24.598 6.069 -56.665 1.00 94.38 99 LEU A C 1
ATOM 789 O O . LEU A 1 99 ? 25.722 6.240 -57.131 1.00 94.38 99 LEU A O 1
ATOM 793 N N . ILE A 1 100 ? 24.263 4.971 -55.983 1.00 93.94 100 ILE A N 1
ATOM 794 C CA . ILE A 1 100 ? 25.198 3.863 -55.740 1.00 93.94 100 ILE A CA 1
ATOM 795 C C . ILE A 1 100 ? 25.613 3.212 -57.064 1.00 93.94 100 ILE A C 1
ATOM 797 O O . ILE A 1 100 ? 26.797 2.953 -57.276 1.00 93.94 100 ILE A O 1
ATOM 801 N N . LEU A 1 101 ? 24.660 2.993 -57.975 1.00 94.88 101 LEU A N 1
ATOM 802 C CA . LEU A 1 101 ? 24.930 2.444 -59.302 1.00 94.88 101 LEU A CA 1
ATOM 803 C C . LEU A 1 101 ? 25.874 3.354 -60.102 1.00 94.88 101 LEU A C 1
ATOM 805 O O . LEU A 1 101 ? 26.874 2.883 -60.640 1.00 94.88 101 LEU A O 1
ATOM 809 N N . LEU A 1 102 ? 25.587 4.657 -60.152 1.00 94.81 102 LEU A N 1
ATOM 810 C CA . LEU A 1 102 ? 26.413 5.639 -60.859 1.00 94.81 102 LEU A CA 1
ATOM 811 C C . LEU A 1 102 ? 27.819 5.737 -60.263 1.00 94.81 102 LEU A C 1
ATOM 813 O O . LEU A 1 102 ? 28.796 5.797 -61.009 1.00 94.81 102 LEU A O 1
ATOM 817 N N . LEU A 1 103 ? 27.935 5.706 -58.933 1.00 94.00 103 LEU A N 1
ATOM 818 C CA . LEU A 1 103 ? 29.223 5.690 -58.245 1.00 94.00 103 LEU A CA 1
ATOM 819 C C . LEU A 1 103 ? 30.020 4.428 -58.598 1.00 94.00 103 LEU A C 1
ATOM 821 O O . LEU A 1 103 ? 31.200 4.525 -58.922 1.00 94.00 103 LEU A O 1
ATOM 825 N N . GLY A 1 104 ? 29.377 3.258 -58.590 1.00 91.81 104 GLY A N 1
ATOM 826 C CA . GLY A 1 104 ? 30.004 1.993 -58.972 1.00 91.81 104 GLY A CA 1
ATOM 827 C C . GLY A 1 104 ? 30.500 2.001 -60.419 1.00 91.81 104 GLY A C 1
ATOM 828 O O . GLY A 1 104 ? 31.654 1.665 -60.673 1.00 91.81 104 GLY A O 1
ATOM 829 N N . ILE A 1 105 ? 29.668 2.458 -61.361 1.00 90.75 105 ILE A N 1
ATOM 830 C CA . ILE A 1 105 ? 30.043 2.594 -62.778 1.00 90.75 105 ILE A CA 1
ATOM 831 C C . ILE A 1 105 ? 31.208 3.576 -62.939 1.00 90.75 105 ILE A C 1
ATOM 833 O O . ILE A 1 105 ? 32.151 3.288 -63.672 1.00 90.75 105 ILE A O 1
ATOM 837 N N . SER A 1 106 ? 31.176 4.706 -62.230 1.00 88.69 106 SER A N 1
ATOM 838 C CA . SER A 1 106 ? 32.261 5.689 -62.230 1.00 88.69 106 SER A CA 1
ATOM 839 C C . SER A 1 106 ? 33.571 5.076 -61.728 1.00 88.69 106 SER A C 1
ATOM 841 O O . SER A 1 106 ? 34.585 5.152 -62.413 1.00 88.69 106 SER A O 1
ATOM 843 N N . LEU A 1 107 ? 33.554 4.372 -60.593 1.00 88.06 107 LEU A N 1
ATOM 844 C CA . LEU A 1 107 ? 34.741 3.708 -60.039 1.00 88.06 107 LEU A CA 1
ATOM 845 C C . LEU A 1 107 ? 35.311 2.631 -60.972 1.00 88.06 107 LEU A C 1
ATOM 847 O O . LEU A 1 107 ? 36.532 2.519 -61.104 1.00 88.06 107 LEU A O 1
ATOM 851 N N . ILE A 1 108 ? 34.444 1.870 -61.646 1.00 85.12 108 ILE A N 1
ATOM 852 C CA . ILE A 1 108 ? 34.853 0.907 -62.674 1.00 85.12 108 ILE A CA 1
ATOM 853 C C . ILE A 1 108 ? 35.496 1.646 -63.848 1.00 85.12 108 ILE A C 1
ATOM 855 O O . ILE A 1 108 ? 36.583 1.277 -64.273 1.00 85.12 108 ILE A O 1
ATOM 859 N N . PHE A 1 109 ? 34.884 2.723 -64.338 1.00 83.62 109 PHE A N 1
ATOM 860 C CA . PHE A 1 109 ? 35.429 3.511 -65.442 1.00 83.62 109 PHE A CA 1
ATOM 861 C C . PHE A 1 109 ? 36.789 4.138 -65.102 1.00 83.62 109 PHE A C 1
ATOM 863 O O . PHE A 1 109 ? 37.690 4.141 -65.939 1.00 83.62 109 PHE A O 1
ATOM 870 N N . LEU A 1 110 ? 36.968 4.611 -63.864 1.00 76.31 110 LEU A N 1
ATOM 871 C CA . LEU A 1 110 ? 38.261 5.089 -63.373 1.00 76.31 110 LEU A CA 1
ATOM 872 C C . LEU A 1 110 ? 39.297 3.958 -63.288 1.00 76.31 110 LEU A C 1
ATOM 874 O O . LEU A 1 110 ? 40.457 4.182 -63.612 1.00 76.31 110 LEU A O 1
ATOM 878 N N . SER A 1 111 ? 38.889 2.750 -62.895 1.00 72.94 111 SER A N 1
ATOM 879 C CA . SER A 1 111 ? 39.785 1.589 -62.773 1.00 72.94 111 SER A CA 1
ATOM 880 C C . SER A 1 111 ? 40.129 0.940 -64.122 1.00 72.94 111 SER A C 1
ATOM 882 O O . SER A 1 111 ? 41.167 0.298 -64.249 1.00 72.94 111 SER A O 1
ATOM 884 N N . VAL A 1 112 ? 39.276 1.107 -65.137 1.00 69.38 112 VAL A N 1
ATOM 885 C CA . VAL A 1 112 ? 39.461 0.570 -66.497 1.00 69.38 112 VAL A CA 1
ATOM 886 C C . VAL A 1 112 ? 40.286 1.507 -67.383 1.00 69.38 112 VAL A C 1
ATOM 888 O O . VAL A 1 112 ? 40.609 1.119 -68.497 1.00 69.38 112 VAL A O 1
ATOM 891 N N . ARG A 1 113 ? 40.703 2.698 -66.920 1.00 63.47 113 ARG A N 1
ATOM 892 C CA . ARG A 1 113 ? 41.796 3.449 -67.565 1.00 63.47 113 ARG A CA 1
ATOM 893 C C . ARG A 1 113 ? 43.130 2.867 -67.102 1.00 63.47 113 ARG A C 1
ATOM 895 O O . ARG A 1 113 ? 43.608 3.252 -66.035 1.00 63.47 113 ARG A O 1
ATOM 902 N N . PRO A 1 114 ? 43.748 1.936 -67.843 1.00 55.12 114 PRO A N 1
ATOM 903 C CA . PRO A 1 114 ? 44.990 1.354 -67.403 1.00 55.12 114 PRO A CA 1
ATOM 904 C C . PRO A 1 114 ? 46.080 2.307 -67.885 1.00 55.12 114 PRO A C 1
ATOM 906 O O . PRO A 1 114 ? 46.396 2.348 -69.067 1.00 55.12 114 PRO A O 1
ATOM 909 N N . ASP A 1 115 ? 46.642 3.113 -66.992 1.00 57.47 115 ASP A N 1
ATOM 910 C CA . ASP A 1 115 ? 47.886 3.812 -67.303 1.00 57.47 115 ASP A CA 1
ATOM 911 C C . ASP A 1 115 ? 49.004 2.753 -67.278 1.00 57.47 115 ASP A C 1
ATOM 913 O O . ASP A 1 115 ? 49.628 2.469 -66.252 1.00 57.47 115 ASP A O 1
ATOM 917 N N . TYR A 1 116 ? 49.156 2.023 -68.388 1.00 56.72 116 TYR A N 1
ATOM 918 C CA . TYR A 1 116 ? 50.127 0.943 -68.556 1.00 56.72 116 TYR A CA 1
ATOM 919 C C . TYR A 1 116 ? 51.527 1.518 -68.766 1.00 56.72 116 TYR A C 1
ATOM 921 O O . TYR A 1 116 ? 52.147 1.362 -69.810 1.00 56.72 116 TYR A O 1
ATOM 929 N N . ARG A 1 117 ? 52.072 2.145 -67.725 1.00 53.84 117 ARG A N 1
ATOM 930 C CA . ARG A 1 117 ? 53.498 2.455 -67.631 1.00 53.84 117 ARG A CA 1
ATOM 931 C C . ARG A 1 117 ? 54.141 1.499 -66.640 1.00 53.84 117 ARG A C 1
ATOM 933 O O . ARG A 1 117 ? 54.382 1.822 -65.480 1.00 53.84 117 ARG A O 1
ATOM 940 N N . ARG A 1 118 ? 54.393 0.269 -67.091 1.00 56.97 118 ARG A N 1
ATOM 941 C CA . ARG A 1 118 ? 55.140 -0.715 -66.300 1.00 56.97 118 ARG A CA 1
ATOM 942 C C . ARG A 1 118 ? 56.579 -0.753 -66.799 1.00 56.97 118 ARG A C 1
ATOM 944 O O . ARG 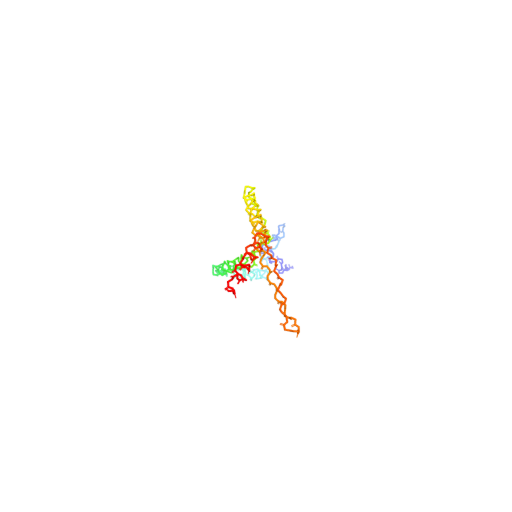A 1 118 ? 56.872 -1.371 -67.816 1.00 56.97 118 ARG A O 1
ATOM 951 N N . MET A 1 119 ? 57.466 -0.079 -66.073 1.00 62.25 119 MET A N 1
ATOM 952 C CA . MET A 1 119 ? 58.911 -0.197 -66.249 1.00 62.25 119 MET A CA 1
ATOM 953 C C . MET A 1 119 ? 59.440 -1.158 -65.185 1.00 62.25 119 MET A C 1
ATOM 955 O O . MET A 1 119 ? 59.285 -0.907 -63.990 1.00 62.25 119 MET A O 1
ATOM 959 N N . SER A 1 120 ? 60.048 -2.268 -65.603 1.00 63.59 120 SER A N 1
ATOM 960 C CA . SER A 1 120 ? 60.779 -3.155 -64.695 1.00 63.59 120 SER A CA 1
ATOM 961 C C . SER A 1 120 ? 62.240 -3.194 -65.114 1.00 63.59 120 SER A C 1
ATOM 963 O O . SER A 1 120 ? 62.566 -3.566 -66.240 1.00 63.59 120 SER A O 1
ATOM 965 N N . ILE A 1 121 ? 63.116 -2.782 -64.200 1.00 65.88 121 ILE A N 1
ATOM 966 C CA . ILE A 1 121 ? 64.564 -2.812 -64.396 1.00 65.88 121 ILE A CA 1
ATOM 967 C C . ILE A 1 121 ? 65.099 -3.974 -63.570 1.00 65.88 121 ILE A C 1
ATOM 969 O O . ILE A 1 121 ? 65.038 -3.939 -62.339 1.00 65.88 121 ILE A O 1
ATOM 973 N N . LYS A 1 122 ? 65.632 -4.999 -64.236 1.00 69.50 122 LYS A N 1
ATOM 974 C CA . LYS A 1 122 ? 66.355 -6.089 -63.578 1.00 69.50 122 LYS A CA 1
ATOM 975 C C . LYS A 1 122 ? 67.831 -5.977 -63.946 1.00 69.50 122 LYS A C 1
ATOM 977 O O . LYS A 1 122 ? 68.187 -5.850 -65.114 1.00 69.50 122 LYS A O 1
ATOM 982 N N . ARG A 1 123 ? 68.706 -5.992 -62.939 1.00 64.06 123 ARG A N 1
ATOM 983 C CA . ARG A 1 123 ? 70.161 -5.997 -63.145 1.00 64.06 123 ARG A CA 1
ATOM 984 C C . ARG A 1 123 ? 70.663 -7.430 -63.054 1.00 64.06 123 ARG A C 1
ATOM 986 O O . ARG A 1 123 ? 70.451 -8.083 -62.034 1.00 64.06 123 ARG A O 1
ATOM 993 N N . GLY A 1 124 ? 71.289 -7.909 -64.125 1.00 65.25 124 GLY A N 1
ATOM 994 C CA . GLY A 1 124 ? 71.927 -9.220 -64.157 1.00 65.25 124 GLY A CA 1
ATOM 995 C C . GLY A 1 124 ? 73.285 -9.206 -63.441 1.00 65.25 124 GLY A C 1
ATOM 996 O O . GLY A 1 124 ? 73.910 -8.150 -63.323 1.00 65.25 124 GLY A O 1
ATOM 997 N N . PRO A 1 125 ? 73.781 -10.367 -62.979 1.00 55.03 125 PRO A N 1
ATOM 998 C CA . PRO A 1 125 ? 75.057 -10.478 -62.261 1.00 55.03 125 PRO A CA 1
ATOM 999 C C . PRO A 1 125 ? 76.289 -10.127 -63.117 1.00 55.03 125 PRO A C 1
ATOM 1001 O O . PRO A 1 125 ? 77.361 -9.882 -62.575 1.00 55.03 125 PRO A O 1
ATOM 1004 N N . SER A 1 126 ? 76.143 -10.057 -64.442 1.00 61.03 126 SER A N 1
ATOM 1005 C CA . SER A 1 126 ? 77.223 -9.806 -65.408 1.00 61.03 126 SER A CA 1
ATOM 1006 C C . SER A 1 126 ? 77.443 -8.320 -65.741 1.00 61.03 126 SER A C 1
ATOM 1008 O O . SER A 1 126 ? 78.152 -8.010 -66.692 1.00 61.03 126 SER A O 1
ATOM 1010 N N . GLY A 1 127 ? 76.791 -7.394 -65.026 1.00 63.66 127 GLY A N 1
ATOM 1011 C CA . GLY A 1 127 ? 76.835 -5.955 -65.331 1.00 63.66 127 GLY A CA 1
ATOM 1012 C C . GLY A 1 127 ? 75.928 -5.519 -66.490 1.00 63.66 127 GLY A C 1
ATOM 1013 O O . GLY A 1 127 ? 75.899 -4.342 -66.841 1.00 63.66 127 GLY A O 1
ATOM 1014 N N . THR A 1 128 ? 75.146 -6.435 -67.062 1.00 60.81 128 THR A N 1
ATOM 1015 C CA . THR A 1 128 ? 74.132 -6.123 -68.073 1.00 60.81 128 THR A CA 1
ATOM 1016 C C . THR A 1 128 ? 72.825 -5.682 -67.404 1.00 60.81 128 THR A C 1
ATOM 1018 O O . THR A 1 128 ? 72.363 -6.276 -66.425 1.00 60.81 128 THR A O 1
ATOM 1021 N N . THR A 1 129 ? 72.227 -4.601 -67.914 1.00 68.44 129 THR A N 1
ATOM 1022 C CA . THR A 1 129 ? 70.923 -4.101 -67.453 1.00 68.44 129 THR A CA 1
ATOM 1023 C C . THR A 1 129 ? 69.869 -4.501 -68.475 1.00 68.44 129 THR A C 1
ATOM 1025 O O . THR A 1 129 ? 69.887 -3.999 -69.595 1.00 68.44 129 THR A O 1
ATOM 1028 N N . GLU A 1 130 ? 68.960 -5.398 -68.095 1.00 67.31 130 GLU A N 1
ATOM 1029 C CA . GLU A 1 130 ? 67.814 -5.752 -68.930 1.00 67.31 130 GLU A CA 1
ATOM 1030 C C . GLU A 1 130 ? 66.628 -4.874 -68.516 1.00 67.31 130 GLU A C 1
ATOM 1032 O O . GLU A 1 130 ? 66.164 -4.909 -67.369 1.00 67.31 130 GLU A O 1
ATOM 1037 N N . VAL A 1 131 ? 66.169 -4.035 -69.445 1.00 67.31 131 VAL A N 1
ATOM 1038 C CA . VAL A 1 131 ? 65.031 -3.136 -69.236 1.00 67.31 131 VAL A CA 1
ATOM 1039 C C . VAL A 1 131 ? 63.864 -3.658 -70.058 1.00 67.31 131 VAL A C 1
ATOM 1041 O O . VAL A 1 131 ? 63.898 -3.619 -71.284 1.00 67.31 131 VAL A O 1
ATOM 1044 N N . GLN A 1 132 ? 62.824 -4.138 -69.379 1.00 68.56 132 GLN A N 1
ATOM 1045 C CA . GLN A 1 132 ? 61.571 -4.517 -70.025 1.00 68.56 132 GLN A CA 1
ATOM 1046 C C . GLN A 1 132 ? 60.583 -3.359 -69.878 1.00 68.56 132 GLN A C 1
ATOM 1048 O O . GLN A 1 132 ? 60.208 -2.981 -68.762 1.00 68.56 132 GLN A O 1
ATOM 1053 N N . VAL A 1 133 ? 60.191 -2.782 -71.014 1.00 64.62 133 VAL A N 1
ATOM 1054 C CA . VAL A 1 133 ? 59.225 -1.683 -71.096 1.00 64.62 133 VAL A CA 1
ATOM 1055 C C . VAL A 1 133 ? 58.025 -2.167 -71.895 1.00 64.62 133 VAL A C 1
ATOM 1057 O O . VAL A 1 133 ? 58.170 -2.579 -73.042 1.00 64.62 133 VAL A O 1
ATOM 1060 N N . ALA A 1 134 ? 56.841 -2.115 -71.290 1.00 64.12 134 ALA A N 1
ATOM 1061 C CA . ALA A 1 134 ? 55.590 -2.216 -72.028 1.00 64.12 134 ALA A CA 1
ATOM 1062 C C . ALA A 1 134 ? 55.144 -0.791 -72.380 1.00 64.12 134 ALA A C 1
ATOM 1064 O O . ALA A 1 134 ? 54.837 -0.012 -71.478 1.00 64.12 134 ALA A O 1
ATOM 1065 N N . ALA A 1 135 ? 55.160 -0.454 -73.668 1.00 64.19 135 ALA A N 1
ATOM 1066 C CA . ALA A 1 135 ? 54.711 0.829 -74.203 1.00 64.19 135 ALA A CA 1
ATOM 1067 C C . ALA A 1 135 ? 53.788 0.593 -75.415 1.00 64.19 135 ALA A C 1
ATOM 1069 O O . ALA A 1 135 ? 53.942 -0.429 -76.094 1.00 64.19 135 ALA A O 1
ATOM 1070 N N . PRO A 1 136 ? 52.822 1.493 -75.680 1.00 64.19 136 PRO A N 1
ATOM 1071 C CA . PRO A 1 136 ? 52.024 1.446 -76.903 1.00 64.19 136 PRO A CA 1
ATOM 1072 C C . PRO A 1 136 ? 52.925 1.576 -78.141 1.00 64.19 136 PRO A C 1
ATOM 1074 O O . PRO A 1 136 ? 53.974 2.216 -78.099 1.00 64.19 136 PRO A O 1
ATOM 1077 N N . ILE A 1 137 ? 52.520 0.941 -79.245 1.00 62.03 137 ILE A N 1
ATOM 1078 C CA . ILE A 1 137 ? 53.341 0.794 -80.464 1.00 62.03 137 ILE A CA 1
ATOM 1079 C C . ILE A 1 137 ? 53.736 2.165 -81.046 1.00 62.03 137 ILE A C 1
ATOM 1081 O O . ILE A 1 137 ? 54.852 2.325 -81.532 1.00 62.03 137 ILE A O 1
ATOM 1085 N N . GLU A 1 138 ? 52.865 3.167 -80.907 1.00 67.75 138 GLU A N 1
ATOM 1086 C CA . GLU A 1 138 ? 53.082 4.555 -81.344 1.00 67.75 138 GLU A CA 1
ATOM 1087 C C . GLU A 1 138 ? 54.309 5.213 -80.678 1.00 67.75 138 GLU A C 1
ATOM 1089 O O . GLU A 1 138 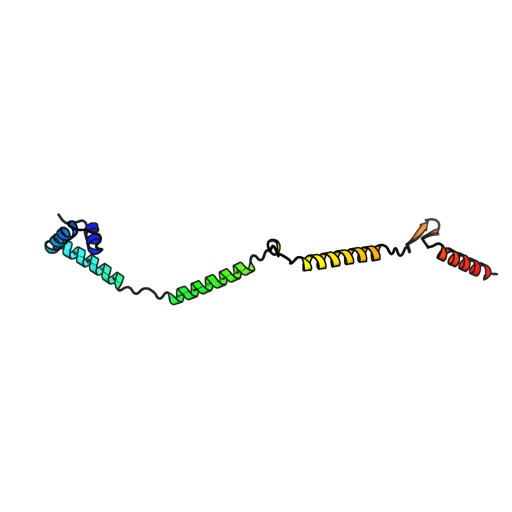? 55.075 5.924 -81.328 1.00 67.75 138 GLU A O 1
ATOM 1094 N N . ASP A 1 139 ? 54.549 4.928 -79.394 1.00 65.31 139 ASP A N 1
ATOM 1095 C CA . ASP A 1 139 ? 55.698 5.463 -78.652 1.00 65.31 139 ASP A CA 1
ATOM 1096 C C . ASP A 1 139 ? 57.008 4.746 -79.023 1.00 65.31 139 ASP A C 1
ATOM 1098 O O . ASP A 1 139 ? 58.101 5.300 -78.860 1.00 65.31 139 ASP A O 1
ATOM 1102 N N . LEU A 1 140 ? 56.918 3.516 -79.545 1.00 70.12 140 LEU A N 1
ATOM 1103 C CA . LEU A 1 140 ? 58.080 2.739 -79.979 1.00 70.12 140 LEU A CA 1
ATOM 1104 C C . LEU A 1 140 ? 58.713 3.339 -81.240 1.00 70.12 140 LEU A C 1
ATOM 1106 O O . LEU A 1 140 ? 59.937 3.393 -81.345 1.00 70.12 140 LEU A O 1
ATOM 1110 N N . GLU A 1 141 ? 57.891 3.830 -82.171 1.00 72.12 141 GLU A N 1
ATOM 1111 C CA . GLU A 1 141 ? 58.357 4.505 -83.388 1.00 72.12 141 GLU A CA 1
ATOM 1112 C C . GLU A 1 141 ? 59.117 5.794 -83.058 1.00 72.12 141 GLU A C 1
ATOM 1114 O O . GLU A 1 141 ? 60.178 6.061 -83.624 1.00 72.12 141 GLU A O 1
ATOM 1119 N N . LEU A 1 142 ? 58.619 6.564 -82.086 1.00 72.88 142 LEU A N 1
ATOM 1120 C CA . LEU A 1 142 ? 59.282 7.767 -81.581 1.00 72.88 142 LEU A CA 1
ATOM 1121 C C . LEU A 1 142 ? 60.629 7.451 -80.923 1.00 72.88 142 LEU A C 1
ATOM 1123 O O . LEU A 1 142 ? 61.611 8.156 -81.167 1.00 72.88 142 LEU A O 1
ATOM 1127 N N . LEU A 1 143 ? 60.700 6.380 -80.128 1.00 73.44 143 LEU A N 1
ATOM 1128 C CA . LEU A 1 143 ? 61.949 5.931 -79.512 1.00 73.44 143 LEU A CA 1
ATOM 1129 C C . LEU A 1 143 ? 62.971 5.479 -80.557 1.00 73.44 143 LEU A C 1
ATOM 1131 O O . LEU A 1 143 ? 64.120 5.915 -80.497 1.00 73.44 143 LEU A O 1
ATOM 1135 N N . LEU A 1 144 ? 62.557 4.670 -81.534 1.00 77.06 144 LEU A N 1
ATOM 1136 C CA . LEU A 1 144 ? 63.429 4.223 -82.622 1.00 77.06 144 LEU A CA 1
ATOM 1137 C C . LEU A 1 144 ? 63.949 5.405 -83.442 1.00 77.06 144 LEU A C 1
ATOM 1139 O O . LEU A 1 144 ? 65.148 5.491 -83.684 1.00 77.06 144 LEU A O 1
ATOM 1143 N N . LYS A 1 145 ? 63.079 6.362 -83.779 1.00 78.44 145 LYS A N 1
ATOM 1144 C CA . LYS A 1 145 ? 63.470 7.578 -84.497 1.00 78.44 145 LYS A CA 1
ATOM 1145 C C . LYS A 1 145 ? 64.469 8.424 -83.704 1.00 78.44 145 LYS A C 1
ATOM 1147 O O . LYS A 1 145 ? 65.422 8.938 -84.274 1.00 78.44 145 LYS A O 1
ATOM 1152 N N . SER A 1 146 ? 64.285 8.539 -82.386 1.00 76.50 146 SER A N 1
ATOM 1153 C CA . SER A 1 146 ? 65.217 9.284 -81.529 1.00 76.50 146 SER A CA 1
ATOM 1154 C C . SER A 1 146 ? 66.584 8.608 -81.384 1.00 76.50 146 SER A C 1
ATOM 1156 O O . SER A 1 146 ? 67.590 9.299 -81.243 1.00 76.50 146 SER A O 1
ATOM 1158 N N . LEU A 1 147 ? 66.632 7.272 -81.423 1.00 79.38 147 LEU A N 1
ATOM 1159 C CA . LEU A 1 147 ? 67.882 6.514 -81.400 1.00 79.38 147 LEU A CA 1
ATOM 1160 C C . LEU A 1 147 ? 68.623 6.644 -82.731 1.00 79.38 147 LEU A C 1
ATOM 1162 O O . LEU A 1 147 ? 69.833 6.840 -82.723 1.00 79.38 147 LEU A O 1
ATOM 1166 N N . ASP A 1 148 ? 67.900 6.603 -83.850 1.00 76.69 148 ASP A N 1
ATOM 1167 C CA . ASP A 1 148 ? 68.470 6.798 -85.185 1.00 76.69 148 ASP A CA 1
ATOM 1168 C C . ASP A 1 148 ? 69.076 8.210 -85.325 1.00 76.69 148 ASP A C 1
ATOM 1170 O O . ASP A 1 148 ? 70.244 8.361 -85.682 1.00 76.69 148 ASP A O 1
ATOM 1174 N N . ASP A 1 149 ? 68.355 9.246 -84.874 1.00 73.38 149 ASP A N 1
ATOM 1175 C CA . ASP A 1 149 ? 68.863 10.628 -84.820 1.00 73.38 149 ASP A CA 1
ATOM 1176 C C . ASP A 1 149 ? 70.109 10.785 -83.926 1.00 73.38 149 ASP A C 1
ATOM 1178 O O . ASP A 1 149 ? 70.936 11.670 -84.160 1.00 73.38 149 ASP A O 1
ATOM 1182 N N . GLN A 1 150 ? 70.265 9.961 -82.882 1.00 69.38 150 GLN A N 1
ATOM 1183 C CA . GLN A 1 150 ? 71.459 9.982 -82.029 1.00 69.38 150 GLN A CA 1
ATOM 1184 C C . GLN A 1 150 ? 72.652 9.267 -82.664 1.00 69.38 150 GLN A C 1
ATOM 1186 O O . GLN A 1 150 ? 73.780 9.733 -82.494 1.00 69.38 150 GLN A O 1
ATOM 1191 N N . VAL A 1 151 ? 72.418 8.183 -83.407 1.00 64.62 151 VAL A N 1
ATOM 1192 C CA . VAL A 1 151 ? 73.467 7.463 -84.144 1.00 64.62 151 VAL A CA 1
ATOM 1193 C C . VAL A 1 151 ? 74.044 8.348 -85.252 1.00 64.62 151 VAL A C 1
ATOM 1195 O O . VAL A 1 151 ? 75.261 8.429 -85.387 1.00 64.62 151 VAL A O 1
ATOM 1198 N N . PHE A 1 152 ? 73.206 9.113 -85.957 1.00 55.53 152 PHE A N 1
ATOM 1199 C CA . PHE A 1 152 ? 73.652 10.038 -87.008 1.00 55.53 152 PHE A CA 1
ATOM 1200 C C . PHE A 1 152 ? 74.383 11.294 -86.506 1.00 55.53 152 PHE A C 1
ATOM 1202 O O . PHE A 1 152 ? 74.961 12.027 -87.305 1.00 55.53 152 PHE A O 1
ATOM 1209 N N . LYS A 1 153 ? 74.375 11.575 -85.197 1.00 56.75 153 LYS A N 1
ATOM 1210 C CA . LYS A 1 153 ? 75.009 12.772 -84.616 1.00 56.75 153 LYS A CA 1
ATOM 1211 C C . LYS A 1 153 ? 76.404 12.515 -84.033 1.00 56.75 153 LYS A C 1
ATOM 1213 O O . LYS A 1 153 ? 76.994 13.441 -83.478 1.00 56.75 153 LYS A O 1
ATOM 1218 N N . GLN A 1 154 ? 76.897 11.275 -84.103 1.00 54.69 154 GLN A N 1
ATOM 1219 C CA . GLN A 1 154 ? 78.227 10.877 -83.624 1.00 54.69 154 GLN A CA 1
ATOM 1220 C C . GLN A 1 154 ? 79.266 10.637 -84.740 1.00 54.69 154 GLN A C 1
ATOM 1222 O O . GLN A 1 154 ? 80.378 10.220 -84.413 1.00 54.69 154 GLN A O 1
ATOM 1227 N N . GLU A 1 155 ? 78.956 10.941 -86.007 1.00 44.12 155 GLU A N 1
ATOM 1228 C CA . GLU A 1 155 ? 79.947 11.051 -87.102 1.00 44.12 155 GLU A CA 1
ATOM 1229 C C . GLU A 1 155 ? 80.388 12.498 -87.361 1.00 44.12 155 GLU A C 1
ATOM 1231 O O . GLU A 1 155 ? 79.523 13.407 -87.351 1.00 44.12 155 GLU A O 1
#

InterPro domains:
  IPR041916 Anti-sigma factor, zinc-finger domain superfamily [G3DSA:1.10.10.1320] (1-96)

pLDDT: mean 80.22, std 14.38, range [44.12, 97.12]

Organism: NCBI:txid412755

Radius of gyration: 52.78 Å; chains: 1; bounding box: 110×32×120 Å

Foldseek 3Di:
DADDLVVLVCLLVVVDDPPVNVVNVVVCVVDPVSVVSNVVVVVVVVVVVPDDDDDCPVVVVVVVVVVVVVVVVVVVVDPPVVPDPDPDPPVVVVVVVVVVVVVVVVVVVVVVPPPQFDWDWDQDPVRDIDIDTDDPPVVVVVVVVVVVVVVVVPD

Secondary structure (DSSP, 8-state):
-PPPHHHHHHHHHT-PPTTHHHHHHHHHHH-HHHHHHHHHHHHHHHHHHHSPPPP-HHHHHHHHHHHHHHHHHHHHH---TTT------HHHHHHHHHHHHHHHHHHHHHHT-----EEEEEE-TTS-EEEEEE--HHHHHHHHHHHHHHHTT--

Sequence (155 aa):
MCPEAETLSAYIDGEIETPWKQRIAEHIQGCISCQKLVEELLQVRNILHEDKEPSFESLLERLKEKIARAELRRGLDHVSFWEKKVALPLPVAGIAALLILLLGISLIFLSVRPDYRRMSIKRGPSGTTEVQVAAPIEDLELLLKSLDDQVFKQE